Protein AF-A0AAE3L4G2-F1 (afdb_monomer)

Foldseek 3Di:
DVVVVVLVCQLPDPDQGHDDDDDDDPPPCSVVVVVVSVVVSCVVVSDPPPDDDDDDDPVVCVVPVPVVCVVVDFDDQPPDDPSNDGDDPDPDDDDPPPDDDD

Organism: NCBI:txid1796619

Structure (mmCIF, N/CA/C/O backbone):
data_AF-A0AAE3L4G2-F1
#
_entry.id   AF-A0AAE3L4G2-F1
#
loop_
_atom_site.group_PDB
_atom_site.id
_atom_site.type_symbol
_atom_site.label_atom_id
_atom_site.label_alt_id
_atom_site.label_comp_id
_atom_site.label_asym_id
_atom_site.label_entity_id
_atom_site.label_seq_id
_atom_site.pdbx_PDB_ins_code
_atom_site.Cartn_x
_atom_site.Cartn_y
_atom_site.Cartn_z
_atom_site.occupancy
_atom_site.B_iso_or_equiv
_atom_site.auth_seq_id
_atom_site.auth_comp_id
_atom_site.auth_asym_id
_atom_site.auth_atom_id
_atom_site.pdbx_PDB_model_num
ATOM 1 N N . MET A 1 1 ? -4.248 16.764 6.619 1.00 59.25 1 MET A N 1
ATOM 2 C CA . MET A 1 1 ? -5.142 15.848 7.366 1.00 59.25 1 MET A CA 1
ATOM 3 C C . MET A 1 1 ? -6.079 15.069 6.436 1.00 59.25 1 MET A C 1
ATOM 5 O O . MET A 1 1 ? -6.106 13.850 6.535 1.00 59.25 1 MET A O 1
ATOM 9 N N . LEU A 1 2 ? -6.714 15.729 5.454 1.00 79.62 2 LEU A N 1
ATOM 10 C CA . LEU A 1 2 ? -7.638 15.121 4.476 1.00 79.62 2 LEU A CA 1
ATOM 11 C C . LEU A 1 2 ? -7.134 13.829 3.792 1.00 79.62 2 LEU A C 1
ATOM 13 O O . LEU A 1 2 ? -7.890 12.878 3.625 1.00 79.62 2 LEU A O 1
ATOM 17 N N . ASN A 1 3 ? -5.850 13.754 3.430 1.00 86.00 3 ASN A N 1
ATOM 18 C CA . ASN A 1 3 ? -5.303 12.580 2.731 1.00 86.00 3 ASN A CA 1
ATOM 19 C C . ASN A 1 3 ? -5.271 11.310 3.599 1.00 86.00 3 ASN A C 1
ATOM 21 O O . ASN A 1 3 ? -5.427 10.210 3.076 1.00 86.00 3 ASN A O 1
ATOM 25 N N . ILE A 1 4 ? -5.104 11.450 4.919 1.00 91.00 4 ILE A N 1
ATOM 26 C CA . ILE A 1 4 ? -5.089 10.311 5.849 1.00 91.00 4 ILE A CA 1
ATOM 27 C C . ILE A 1 4 ? -6.505 9.760 6.016 1.00 91.00 4 ILE A C 1
ATOM 29 O O . ILE A 1 4 ? -6.699 8.549 6.012 1.00 91.00 4 ILE A O 1
ATOM 33 N N . GLU A 1 5 ? -7.504 10.633 6.126 1.00 91.44 5 GLU A N 1
ATOM 34 C CA . GLU A 1 5 ? -8.906 10.217 6.236 1.00 91.44 5 GLU A CA 1
ATOM 35 C C . GLU A 1 5 ? -9.387 9.520 4.967 1.00 91.44 5 GLU A C 1
ATOM 37 O O . GLU A 1 5 ? -9.995 8.456 5.048 1.00 91.44 5 GLU A O 1
ATOM 42 N N . ARG A 1 6 ? -9.020 10.047 3.791 1.00 92.25 6 ARG A N 1
ATOM 43 C CA . ARG A 1 6 ? -9.296 9.392 2.505 1.00 92.25 6 ARG A CA 1
ATOM 44 C C . ARG A 1 6 ? -8.634 8.020 2.409 1.00 92.25 6 ARG A C 1
ATOM 46 O O . ARG 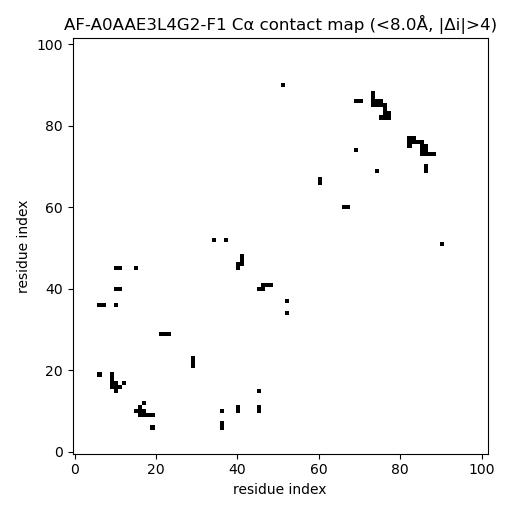A 1 6 ? -9.277 7.080 1.956 1.00 92.25 6 ARG A O 1
ATOM 53 N N . ALA A 1 7 ? -7.389 7.887 2.867 1.00 92.19 7 ALA A N 1
ATOM 54 C CA . ALA A 1 7 ? -6.694 6.603 2.892 1.00 92.19 7 ALA A CA 1
ATOM 55 C C . ALA A 1 7 ? -7.386 5.591 3.819 1.00 92.19 7 ALA A C 1
ATOM 57 O O . ALA A 1 7 ? -7.609 4.451 3.422 1.00 92.19 7 ALA A O 1
ATOM 58 N N . LYS A 1 8 ? -7.792 6.011 5.023 1.00 92.12 8 LYS A N 1
ATOM 59 C CA . LYS A 1 8 ? -8.553 5.158 5.949 1.00 92.12 8 LYS A CA 1
ATOM 60 C C . LYS A 1 8 ? -9.898 4.740 5.359 1.00 92.12 8 LYS A C 1
ATOM 62 O O . LYS A 1 8 ? -10.235 3.562 5.408 1.00 92.12 8 LYS A O 1
ATOM 67 N N . ALA A 1 9 ? -10.639 5.678 4.772 1.00 92.31 9 ALA A N 1
ATOM 68 C CA . ALA A 1 9 ? -11.919 5.395 4.132 1.00 92.31 9 ALA A CA 1
ATOM 69 C C . ALA A 1 9 ? -11.765 4.405 2.969 1.00 92.31 9 ALA A C 1
ATOM 71 O O . ALA A 1 9 ? -12.552 3.472 2.858 1.00 92.31 9 ALA A O 1
ATOM 72 N N . ALA A 1 10 ? -10.722 4.562 2.149 1.00 92.88 10 ALA A N 1
ATOM 73 C CA . ALA A 1 10 ? -10.447 3.650 1.046 1.00 92.88 10 ALA A CA 1
ATOM 74 C C . ALA A 1 10 ? -10.124 2.225 1.523 1.00 92.88 10 ALA A C 1
ATOM 76 O O . ALA A 1 10 ? -10.616 1.2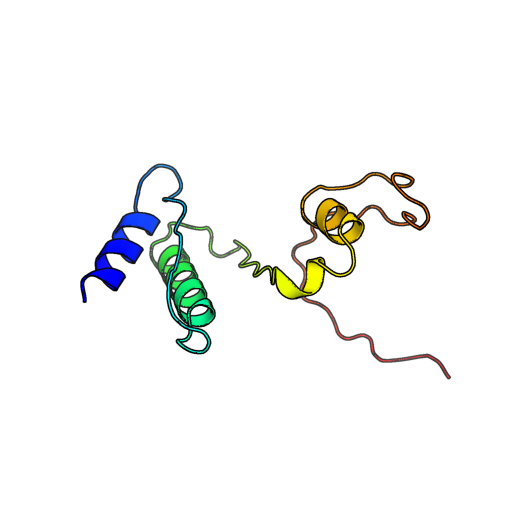67 0.939 1.00 92.88 10 ALA A O 1
ATOM 77 N N . ILE A 1 11 ? -9.363 2.074 2.612 1.00 92.44 11 ILE A N 1
ATOM 78 C CA . ILE A 1 11 ? -9.069 0.764 3.221 1.00 92.44 11 ILE A CA 1
ATOM 79 C C . ILE A 1 11 ? -10.343 0.116 3.785 1.00 92.44 11 ILE A C 1
ATOM 81 O O . ILE A 1 11 ? -10.576 -1.080 3.612 1.00 92.44 11 ILE A O 1
ATOM 85 N N . MET A 1 12 ? -11.177 0.904 4.464 1.00 90.25 12 MET A N 1
ATOM 86 C CA . MET A 1 12 ? -12.376 0.411 5.148 1.00 90.25 12 MET A CA 1
ATOM 87 C C . MET A 1 12 ? -13.567 0.176 4.213 1.00 90.25 12 MET A C 1
ATOM 89 O O . MET A 1 12 ? -14.574 -0.381 4.645 1.00 90.25 12 MET A O 1
ATOM 93 N N . TYR A 1 13 ? -13.477 0.584 2.947 1.00 91.62 13 TYR A N 1
ATOM 94 C CA . TYR A 1 13 ? -14.573 0.430 2.001 1.00 91.62 13 TYR A CA 1
ATOM 95 C C . TYR A 1 13 ? -14.892 -1.067 1.758 1.00 91.62 13 TYR A C 1
ATOM 97 O O . TYR A 1 13 ? -13.981 -1.867 1.524 1.00 91.62 13 TYR A O 1
ATOM 105 N N . PRO A 1 14 ? -16.157 -1.502 1.845 1.00 86.25 14 PRO A N 1
ATOM 106 C CA . PRO A 1 14 ? -16.548 -2.891 1.580 1.00 86.25 14 PRO A CA 1
ATOM 107 C C . PRO A 1 14 ? -16.619 -3.209 0.067 1.00 86.25 14 PRO A C 1
ATOM 109 O O . PRO A 1 14 ? -16.842 -2.295 -0.723 1.00 86.25 14 PRO A O 1
ATOM 112 N N . PRO A 1 15 ? -16.484 -4.481 -0.372 1.00 82.94 15 PRO A N 1
ATOM 113 C CA . PRO A 1 15 ? -16.191 -5.685 0.407 1.00 82.94 15 PRO A CA 1
ATOM 114 C C . PRO A 1 15 ? -14.697 -5.984 0.566 1.00 82.94 15 PRO A C 1
ATOM 116 O O . PRO A 1 15 ? -14.370 -6.661 1.533 1.00 82.94 15 PRO A O 1
ATOM 119 N N . ASP A 1 16 ? -13.781 -5.397 -0.234 1.00 82.31 16 ASP A N 1
ATOM 120 C CA . ASP A 1 16 ? -12.303 -5.627 -0.189 1.00 82.31 16 ASP A CA 1
ATOM 121 C C . ASP A 1 16 ? -11.399 -4.367 -0.224 1.00 82.31 16 ASP A C 1
ATOM 123 O O . ASP A 1 16 ? -10.203 -4.445 -0.493 1.00 82.31 16 ASP A O 1
ATOM 127 N N . GLY A 1 17 ? -11.936 -3.195 0.120 1.00 87.94 17 GLY A N 1
ATOM 128 C CA . GLY A 1 17 ? -11.218 -1.924 0.059 1.00 87.94 17 GLY A CA 1
ATOM 129 C C . GLY A 1 17 ? -11.254 -1.348 -1.354 1.00 87.94 17 GLY A C 1
ATOM 130 O O . GLY A 1 17 ? -11.786 -1.953 -2.284 1.00 87.94 17 GLY A O 1
ATOM 131 N N . LEU A 1 18 ? -10.719 -0.142 -1.523 1.00 90.88 18 LEU A N 1
ATOM 132 C CA . LEU A 1 18 ? -10.623 0.528 -2.819 1.00 90.88 18 LEU A CA 1
ATOM 133 C C . LEU A 1 18 ? -9.177 0.595 -3.303 1.00 90.88 18 LEU A C 1
ATOM 135 O O . LEU A 1 18 ? -8.260 0.932 -2.549 1.00 90.88 18 LEU A O 1
ATOM 139 N N . ASN A 1 19 ? -8.997 0.372 -4.605 1.00 90.44 19 ASN A N 1
ATOM 140 C CA . ASN A 1 19 ? -7.729 0.625 -5.280 1.00 90.44 19 ASN A CA 1
ATOM 141 C C . ASN A 1 19 ? -7.366 2.111 -5.164 1.00 90.44 19 ASN A C 1
ATOM 143 O O . ASN A 1 19 ? -8.158 2.989 -5.512 1.00 90.44 19 ASN A O 1
ATOM 147 N N . CYS A 1 20 ? -6.157 2.390 -4.681 1.00 90.31 20 CYS A N 1
ATOM 148 C CA . CYS A 1 20 ? -5.690 3.745 -4.406 1.00 90.31 20 CYS A CA 1
ATOM 149 C C . CYS A 1 20 ? -4.526 4.126 -5.320 1.00 90.31 20 CYS A C 1
ATOM 151 O O . CYS A 1 20 ? -3.526 3.415 -5.387 1.00 90.31 20 CYS A O 1
ATOM 153 N N . LEU A 1 21 ? -4.617 5.299 -5.950 1.00 91.75 21 LEU A N 1
ATOM 154 C CA . LEU A 1 21 ? -3.495 5.931 -6.640 1.00 91.75 21 LEU A CA 1
ATOM 155 C C . LEU A 1 21 ? -2.880 7.005 -5.735 1.00 91.75 21 LEU A C 1
ATOM 157 O O . LEU A 1 21 ? -3.542 7.980 -5.379 1.00 91.75 21 LEU A O 1
ATOM 161 N N . ILE A 1 22 ? -1.609 6.832 -5.367 1.00 91.88 22 ILE A N 1
ATOM 162 C CA . ILE A 1 22 ? -0.866 7.784 -4.531 1.00 91.88 22 ILE A CA 1
ATOM 163 C C . ILE A 1 22 ? -0.023 8.675 -5.445 1.00 91.88 22 ILE A C 1
ATOM 165 O O . ILE A 1 22 ? 0.916 8.206 -6.087 1.00 91.88 22 ILE A O 1
ATOM 169 N N . ILE A 1 23 ? -0.337 9.969 -5.479 1.00 91.38 23 ILE A N 1
ATOM 170 C CA . ILE A 1 23 ? 0.326 10.957 -6.341 1.00 91.38 23 ILE A CA 1
ATOM 171 C C . ILE A 1 23 ? 1.175 11.896 -5.482 1.00 91.38 23 ILE A C 1
ATOM 173 O O . ILE A 1 23 ? 0.758 12.318 -4.405 1.00 91.38 23 ILE A O 1
ATOM 177 N N . GLY A 1 24 ? 2.375 12.220 -5.960 1.00 90.81 24 GLY A N 1
ATOM 178 C CA . GLY A 1 24 ? 3.285 13.167 -5.319 1.00 90.81 24 GLY A CA 1
ATOM 179 C C . GLY A 1 24 ? 4.676 13.128 -5.944 1.00 90.81 24 GLY A C 1
ATOM 180 O O . GLY A 1 24 ? 5.003 12.196 -6.684 1.00 90.81 24 GLY A O 1
ATOM 181 N N . GLU A 1 25 ? 5.508 14.111 -5.619 1.00 93.69 25 GLU A N 1
ATOM 182 C CA . GLU A 1 25 ? 6.879 14.238 -6.127 1.00 93.69 25 GLU A CA 1
ATOM 183 C C . GLU A 1 25 ? 7.782 13.063 -5.720 1.00 93.69 25 GLU A C 1
ATOM 185 O O . GLU A 1 25 ? 7.471 12.280 -4.813 1.00 93.69 25 GLU A O 1
ATOM 190 N N . SER A 1 26 ? 8.903 12.880 -6.419 1.00 89.75 26 SER A N 1
ATOM 191 C CA . SER A 1 26 ? 9.887 11.861 -6.037 1.00 89.75 26 SER A CA 1
ATOM 192 C C . SER A 1 26 ? 10.485 12.177 -4.661 1.00 89.75 26 SER A C 1
ATOM 194 O O . SER A 1 26 ? 10.689 13.335 -4.322 1.00 89.75 26 SER A O 1
ATOM 196 N N . GLY A 1 27 ? 10.735 11.153 -3.843 1.00 90.12 27 GLY A N 1
ATOM 197 C CA . GLY A 1 27 ? 11.338 11.324 -2.512 1.00 90.12 27 GLY A CA 1
ATOM 198 C C . GLY A 1 27 ? 10.382 11.669 -1.360 1.00 90.12 27 GLY A C 1
ATOM 199 O O . GLY A 1 27 ? 10.783 11.558 -0.209 1.00 90.12 27 GLY A O 1
ATOM 200 N N . VAL A 1 28 ? 9.098 11.964 -1.605 1.00 92.19 28 VAL A N 1
ATOM 201 C CA . VAL A 1 28 ? 8.127 12.329 -0.537 1.00 92.19 28 VAL A CA 1
ATOM 202 C C . VAL A 1 28 ? 7.624 11.151 0.320 1.00 92.19 28 VAL A C 1
ATOM 204 O O . VAL A 1 28 ? 6.684 11.295 1.096 1.00 92.19 28 VAL A O 1
ATOM 207 N N . GLY A 1 29 ? 8.199 9.955 0.160 1.00 90.88 29 GLY A N 1
ATOM 208 C CA . GLY A 1 29 ? 7.843 8.790 0.978 1.00 90.88 29 GLY A CA 1
ATOM 209 C C . GLY A 1 29 ? 6.544 8.071 0.586 1.00 90.88 29 GLY A C 1
ATOM 210 O O . GLY A 1 29 ? 5.932 7.425 1.431 1.00 90.88 29 GLY A O 1
ATOM 211 N N . LYS A 1 30 ? 6.123 8.113 -0.686 1.00 93.06 30 LYS A N 1
ATOM 212 C CA . LYS A 1 30 ? 4.915 7.402 -1.174 1.00 93.06 30 LYS A CA 1
ATOM 213 C C . LYS A 1 30 ? 4.908 5.905 -0.825 1.00 93.06 30 LYS A C 1
ATOM 215 O O . LYS A 1 30 ? 3.880 5.375 -0.415 1.00 93.06 30 LYS A O 1
ATOM 220 N N . THR A 1 31 ? 6.062 5.242 -0.921 1.00 91.38 31 THR A N 1
ATOM 221 C CA . THR A 1 31 ? 6.223 3.825 -0.548 1.00 91.38 31 THR A CA 1
ATOM 222 C C . THR A 1 31 ? 6.015 3.600 0.948 1.00 91.38 31 THR A C 1
ATOM 224 O O . THR A 1 31 ? 5.360 2.639 1.347 1.00 91.38 31 THR A O 1
ATOM 227 N N . LEU A 1 32 ? 6.528 4.507 1.787 1.00 92.75 32 LEU A N 1
ATOM 228 C CA . LEU A 1 32 ? 6.306 4.459 3.231 1.00 92.75 32 LEU A CA 1
ATOM 229 C C . LEU A 1 32 ? 4.822 4.658 3.552 1.00 92.75 32 LEU A C 1
ATOM 231 O O . LEU A 1 32 ? 4.269 3.916 4.357 1.00 92.75 32 LEU A O 1
ATOM 235 N N . PHE A 1 33 ? 4.163 5.604 2.882 1.00 93.56 33 PHE A N 1
ATOM 236 C CA . P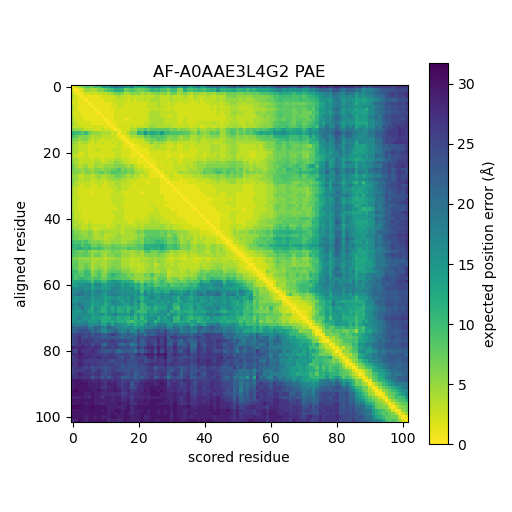HE A 1 33 ? 2.731 5.837 3.046 1.00 93.56 33 PHE A CA 1
ATOM 237 C C . PHE A 1 33 ? 1.901 4.595 2.687 1.00 93.56 33 PHE A C 1
ATOM 239 O O . PHE A 1 33 ? 1.052 4.185 3.476 1.00 93.56 33 PHE A O 1
ATOM 246 N N . ALA A 1 34 ? 2.204 3.931 1.565 1.00 92.50 34 ALA A N 1
ATOM 247 C CA . ALA A 1 34 ? 1.563 2.670 1.182 1.00 92.50 34 ALA A CA 1
ATOM 248 C C . A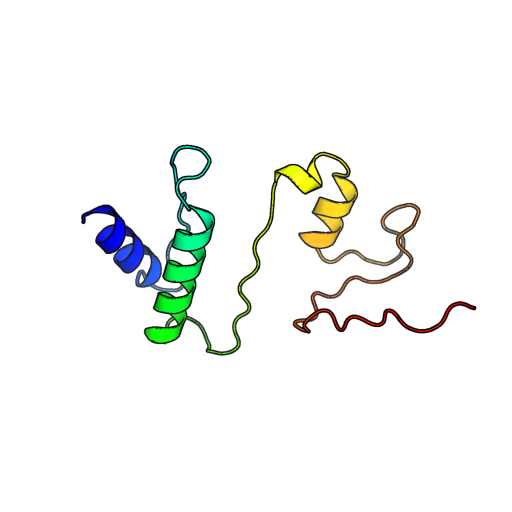LA A 1 34 ? 1.776 1.557 2.227 1.00 92.50 34 ALA A C 1
ATOM 250 O O . ALA A 1 34 ? 0.840 0.833 2.562 1.00 92.50 34 ALA A O 1
ATOM 251 N N . LYS A 1 35 ? 2.983 1.455 2.801 1.00 92.50 35 LYS A N 1
ATOM 252 C CA . LYS A 1 35 ? 3.278 0.496 3.875 1.00 92.50 35 LYS A CA 1
ATOM 253 C C . LYS A 1 35 ? 2.468 0.787 5.142 1.00 92.50 35 LYS A C 1
ATOM 255 O O . LYS A 1 35 ? 1.935 -0.131 5.750 1.00 92.50 35 LYS A O 1
ATOM 260 N N . VAL A 1 36 ? 2.331 2.055 5.528 1.00 93.44 36 VAL A N 1
ATOM 261 C CA . VAL A 1 36 ? 1.517 2.452 6.690 1.00 93.44 36 VAL A CA 1
ATOM 262 C C . VAL A 1 36 ? 0.031 2.168 6.454 1.00 93.44 36 VAL A C 1
ATOM 264 O O . VAL A 1 36 ? -0.643 1.682 7.360 1.00 93.44 36 VAL A O 1
ATOM 267 N N . MET A 1 37 ? -0.480 2.418 5.243 1.00 92.44 37 MET A N 1
ATOM 268 C CA . MET A 1 37 ? -1.841 2.027 4.855 1.00 92.44 37 MET A CA 1
ATOM 269 C C . MET A 1 37 ? -2.057 0.518 5.022 1.00 92.44 37 MET A C 1
ATOM 271 O O . MET A 1 37 ? -3.060 0.097 5.593 1.00 92.44 37 MET A O 1
ATOM 275 N N . TYR A 1 38 ? -1.090 -0.289 4.589 1.00 92.19 38 TYR A N 1
ATOM 276 C CA . TYR A 1 38 ? -1.132 -1.737 4.747 1.00 92.19 38 TYR A CA 1
ATOM 277 C C . TYR A 1 38 ? -1.133 -2.188 6.219 1.00 92.19 38 TYR A C 1
ATOM 279 O O . TYR A 1 38 ? -1.982 -2.983 6.621 1.00 92.19 38 TYR A O 1
ATOM 287 N N . GLU A 1 39 ? -0.242 -1.644 7.052 1.00 91.75 39 GLU A N 1
ATOM 288 C CA . GLU A 1 39 ? -0.211 -1.951 8.492 1.00 91.75 39 GLU A CA 1
ATOM 289 C C . GLU A 1 39 ? -1.521 -1.555 9.191 1.00 91.75 39 GLU A C 1
ATOM 291 O O . GLU A 1 39 ? -2.041 -2.300 10.023 1.00 91.75 39 GLU A O 1
ATOM 296 N N . TYR A 1 40 ? -2.112 -0.418 8.811 1.00 91.62 40 TYR A N 1
ATOM 297 C CA . TYR A 1 40 ? -3.420 -0.001 9.317 1.00 91.62 40 TYR A CA 1
ATOM 298 C C . TYR A 1 40 ? -4.534 -0.983 8.927 1.00 91.62 40 TYR A C 1
ATOM 300 O O . TYR A 1 40 ? -5.401 -1.309 9.742 1.00 91.62 40 TYR A O 1
ATOM 308 N N . ALA A 1 41 ? -4.501 -1.502 7.702 1.00 90.25 41 ALA A N 1
ATOM 309 C CA . ALA A 1 41 ? -5.455 -2.498 7.237 1.00 90.25 41 ALA A CA 1
ATOM 310 C C . ALA A 1 41 ? -5.307 -3.842 7.987 1.00 90.25 41 ALA A C 1
ATOM 312 O O . ALA A 1 41 ? -6.304 -4.468 8.345 1.00 90.25 41 ALA A O 1
ATOM 313 N N . LYS A 1 42 ? -4.082 -4.259 8.334 1.00 90.44 42 LYS A N 1
ATOM 314 C CA . LYS A 1 42 ? -3.863 -5.414 9.227 1.00 90.44 42 LYS A CA 1
ATOM 315 C C . LYS A 1 42 ? -4.386 -5.164 10.638 1.00 90.44 42 LYS A C 1
ATOM 317 O O . LYS A 1 42 ? -5.008 -6.041 11.231 1.00 90.44 42 LYS A O 1
ATOM 322 N N . PHE A 1 43 ? -4.133 -3.974 11.183 1.00 89.25 43 PHE A N 1
ATOM 323 C CA . PHE A 1 43 ? -4.555 -3.604 12.534 1.00 89.25 43 PHE A CA 1
ATOM 324 C C . PHE A 1 43 ? -6.080 -3.596 12.687 1.00 89.25 43 PHE A C 1
ATOM 326 O O . PHE A 1 43 ? -6.607 -4.085 13.681 1.00 89.25 43 PHE A O 1
ATOM 333 N N . THR A 1 44 ? -6.793 -3.084 11.685 1.00 89.06 44 THR A N 1
ATOM 334 C CA . THR A 1 44 ? -8.265 -3.019 11.668 1.00 89.06 44 THR A CA 1
ATOM 335 C C . THR A 1 44 ? -8.943 -4.367 11.399 1.00 89.06 44 THR A C 1
ATOM 337 O O . THR A 1 44 ? -10.168 -4.437 11.391 1.00 89.06 44 THR A O 1
ATOM 340 N N . GLY A 1 45 ? -8.172 -5.444 11.199 1.00 85.81 45 GLY A N 1
ATOM 341 C CA . GLY A 1 45 ? -8.698 -6.771 10.871 1.00 85.81 45 GLY A CA 1
ATOM 342 C C . GLY A 1 45 ? -9.210 -6.879 9.436 1.00 85.81 45 GLY A C 1
ATOM 343 O O . GLY A 1 45 ? -9.931 -7.817 9.109 1.00 85.81 45 GLY A O 1
ATOM 344 N N . ARG A 1 46 ? -8.851 -5.913 8.581 1.00 85.69 46 ARG A N 1
ATOM 345 C CA . ARG A 1 46 ? -9.312 -5.843 7.199 1.00 85.69 46 ARG A CA 1
ATOM 346 C C . ARG A 1 46 ? -8.621 -6.849 6.290 1.00 85.69 46 ARG A C 1
ATOM 348 O O . ARG A 1 46 ? -9.261 -7.428 5.417 1.00 85.69 46 ARG A O 1
ATOM 355 N N . HIS A 1 47 ? -7.326 -7.031 6.514 1.00 83.00 47 HIS A N 1
ATOM 356 C CA . HIS A 1 47 ? -6.542 -8.115 5.941 1.00 83.00 47 HIS A CA 1
ATOM 357 C C . HIS A 1 47 ? -6.175 -9.110 7.033 1.00 83.00 47 HIS A C 1
ATOM 359 O O . HIS A 1 47 ? -5.944 -8.730 8.184 1.00 83.00 47 HIS A O 1
ATOM 365 N N . ASP A 1 48 ? -6.056 -10.381 6.651 1.00 81.50 48 ASP A N 1
ATOM 366 C CA . ASP A 1 48 ? -5.500 -11.391 7.541 1.00 81.50 48 ASP A CA 1
ATOM 367 C C . ASP A 1 48 ? -4.076 -10.992 7.966 1.00 81.50 48 ASP A C 1
ATOM 369 O O . ASP A 1 48 ? -3.288 -10.423 7.202 1.00 81.50 48 ASP A O 1
ATOM 373 N N . LYS A 1 49 ? -3.706 -11.338 9.198 1.00 77.69 49 LYS A N 1
ATOM 374 C CA . LYS A 1 49 ? -2.371 -11.096 9.754 1.00 77.69 49 LYS A CA 1
ATOM 375 C C . LYS A 1 49 ? -1.273 -11.752 8.915 1.00 77.69 49 LYS A C 1
ATOM 377 O O . LYS A 1 49 ? -0.137 -11.271 8.945 1.00 77.69 49 LYS A O 1
ATOM 382 N N . LYS A 1 50 ? -1.619 -12.813 8.180 1.00 81.06 50 LYS A N 1
ATOM 383 C CA . LYS A 1 50 ? -0.739 -13.558 7.271 1.00 81.06 50 LYS A CA 1
ATOM 384 C C . LYS A 1 50 ? -0.704 -13.020 5.841 1.00 81.06 50 LYS A C 1
ATOM 386 O O . LYS A 1 50 ? 0.060 -13.554 5.043 1.00 81.06 50 LYS A O 1
ATOM 391 N N . SER A 1 51 ? -1.485 -11.991 5.508 1.00 83.00 51 SER A N 1
ATOM 392 C CA . SER A 1 51 ? -1.398 -11.379 4.182 1.00 83.00 51 SER A CA 1
ATOM 393 C C . SER A 1 51 ? 0.047 -10.909 3.927 1.00 83.00 51 SER A C 1
ATOM 395 O O . SER A 1 51 ? 0.695 -10.397 4.852 1.00 83.00 51 SER A O 1
ATOM 397 N N . PRO A 1 52 ? 0.598 -11.108 2.719 1.00 84.00 52 PRO A N 1
ATOM 398 C CA . PRO A 1 52 ? 1.864 -10.506 2.324 1.00 84.00 52 PRO A CA 1
ATOM 399 C C . PRO A 1 52 ? 1.649 -9.065 1.835 1.00 84.00 52 PRO A C 1
ATOM 401 O O . PRO A 1 52 ? 0.608 -8.738 1.267 1.00 84.00 52 PRO A O 1
ATOM 404 N N . PHE A 1 53 ? 2.651 -8.205 2.038 1.00 86.56 53 PHE A N 1
ATOM 405 C CA . PHE A 1 53 ? 2.735 -6.889 1.397 1.00 86.56 53 PHE A CA 1
ATOM 406 C C . PHE A 1 53 ? 3.818 -6.929 0.332 1.00 86.56 53 PHE A C 1
ATOM 408 O O . PHE A 1 53 ? 5.005 -6.995 0.658 1.00 86.56 53 PHE A O 1
ATOM 415 N N . THR A 1 54 ? 3.406 -6.887 -0.930 1.00 84.12 54 THR A N 1
ATOM 416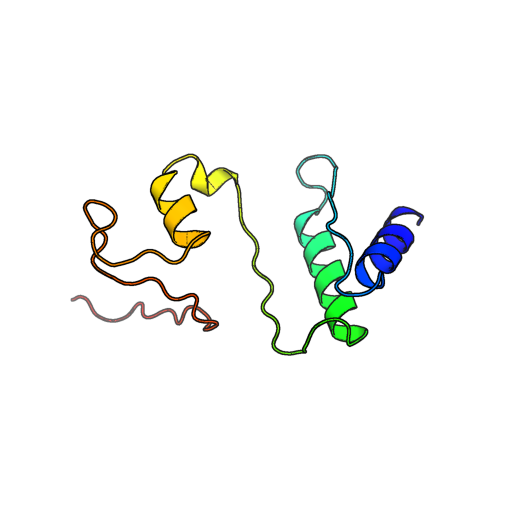 C CA . THR A 1 54 ? 4.321 -6.962 -2.067 1.00 84.12 54 THR A CA 1
ATOM 417 C C . THR A 1 54 ? 4.428 -5.598 -2.725 1.00 84.12 54 THR A C 1
ATOM 419 O O . THR A 1 54 ? 3.431 -5.015 -3.146 1.00 84.12 54 THR A O 1
ATOM 422 N N . THR A 1 55 ? 5.650 -5.084 -2.827 1.00 83.69 55 THR A N 1
ATOM 423 C CA . THR A 1 55 ? 5.943 -3.849 -3.555 1.00 83.69 55 THR A CA 1
ATOM 424 C C . THR A 1 55 ? 6.545 -4.176 -4.904 1.00 83.69 55 THR A C 1
ATOM 426 O O . THR A 1 55 ? 7.481 -4.970 -4.985 1.00 83.69 55 THR A O 1
ATOM 429 N N . PHE A 1 56 ? 6.053 -3.513 -5.942 1.00 78.38 56 PHE A N 1
ATOM 430 C CA . PHE A 1 56 ? 6.519 -3.717 -7.300 1.00 78.38 56 PHE A CA 1
ATOM 431 C C . PHE A 1 56 ? 7.073 -2.414 -7.863 1.00 78.38 56 PHE A C 1
ATOM 433 O O . PHE A 1 56 ? 6.363 -1.410 -7.937 1.00 78.38 56 PHE A O 1
ATOM 440 N N . ASN A 1 57 ? 8.357 -2.415 -8.213 1.00 80.25 57 ASN A N 1
ATOM 441 C CA . ASN A 1 57 ? 9.011 -1.247 -8.782 1.00 80.25 57 ASN A CA 1
ATOM 442 C C . ASN A 1 57 ? 8.930 -1.296 -10.310 1.00 80.25 57 ASN A C 1
ATOM 444 O O . ASN A 1 57 ? 9.635 -2.077 -10.942 1.00 80.25 57 ASN A O 1
ATOM 448 N N . CYS A 1 58 ? 8.111 -0.422 -10.901 1.00 75.12 58 CY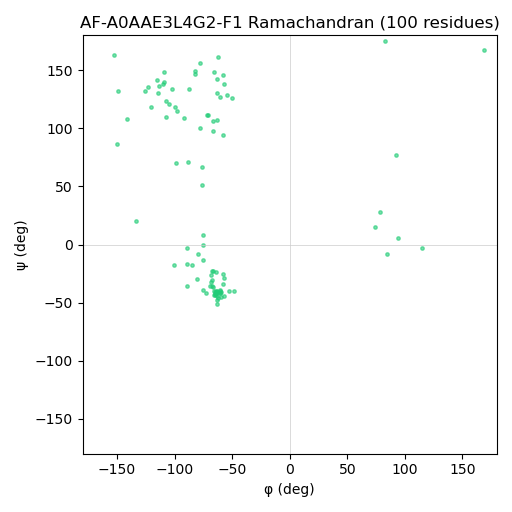S A N 1
ATOM 449 C CA . CYS A 1 58 ? 7.938 -0.323 -12.352 1.00 75.12 58 CYS A CA 1
ATOM 450 C C . CYS A 1 58 ? 9.251 -0.065 -13.116 1.00 75.12 58 CYS A C 1
ATOM 452 O O . CYS A 1 58 ? 9.371 -0.482 -14.266 1.00 75.12 58 CYS A O 1
ATOM 454 N N . ALA A 1 59 ? 10.235 0.597 -12.494 1.00 74.44 59 ALA A N 1
ATOM 455 C CA . ALA A 1 59 ? 11.501 0.930 -13.148 1.00 74.44 59 ALA A CA 1
ATOM 456 C C . ALA A 1 59 ? 12.357 -0.310 -13.459 1.00 74.44 59 ALA A C 1
ATOM 458 O O . ALA A 1 59 ? 12.981 -0.371 -14.516 1.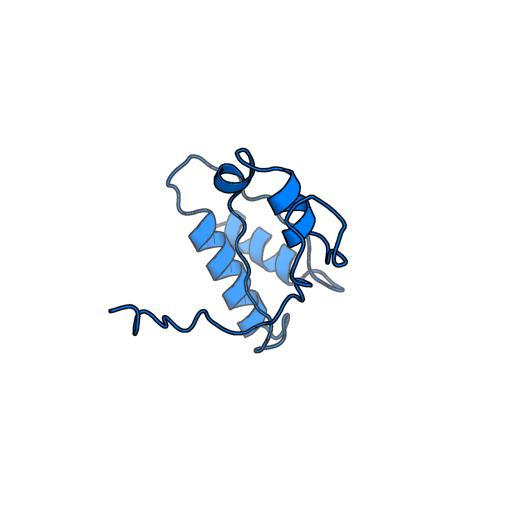00 74.44 59 ALA A O 1
ATOM 459 N N . ASP A 1 60 ? 12.333 -1.323 -12.590 1.00 67.50 60 ASP A N 1
ATOM 460 C CA . ASP A 1 60 ? 13.181 -2.518 -12.725 1.00 67.50 60 ASP A CA 1
ATOM 461 C C . ASP A 1 60 ? 12.687 -3.474 -13.829 1.00 67.50 60 ASP A C 1
ATOM 463 O O . ASP A 1 60 ? 13.398 -4.382 -14.259 1.00 67.50 60 ASP A O 1
ATOM 467 N N . LEU A 1 61 ? 11.462 -3.263 -14.316 1.00 63.88 61 LEU A N 1
ATOM 468 C CA . LEU A 1 61 ? 10.755 -4.181 -15.214 1.00 63.88 61 LEU A CA 1
ATOM 469 C C . LEU A 1 61 ? 10.800 -3.751 -16.673 1.00 63.88 61 LEU A C 1
ATOM 471 O O . LEU A 1 61 ? 10.572 -4.574 -17.559 1.00 63.88 61 LEU A O 1
ATOM 475 N N . TYR A 1 62 ? 11.127 -2.483 -16.929 1.00 62.56 62 TYR A N 1
ATOM 476 C CA . TYR A 1 62 ? 11.309 -1.958 -18.280 1.00 62.56 62 TYR A CA 1
ATOM 477 C C . TYR A 1 62 ? 12.393 -2.730 -19.046 1.00 62.56 62 TYR A C 1
ATOM 479 O O . TYR A 1 62 ? 12.275 -2.960 -20.246 1.00 62.56 62 TYR A O 1
ATOM 487 N N . THR A 1 63 ? 13.421 -3.192 -18.335 1.00 63.72 63 THR A N 1
ATOM 488 C CA . THR A 1 63 ? 14.559 -3.909 -18.915 1.00 63.72 63 THR A CA 1
ATOM 489 C C . THR A 1 63 ? 14.183 -5.297 -19.443 1.00 63.72 63 THR A C 1
ATOM 491 O O . THR A 1 63 ? 14.847 -5.784 -20.349 1.00 63.72 63 THR A O 1
ATOM 494 N N . ASN A 1 64 ? 13.132 -5.942 -18.913 1.00 66.38 64 ASN A N 1
ATOM 495 C CA . ASN A 1 64 ? 12.721 -7.291 -19.320 1.00 66.38 64 ASN A CA 1
ATOM 496 C C . ASN A 1 64 ? 11.195 -7.505 -19.177 1.00 66.38 64 ASN A C 1
ATOM 498 O O . ASN A 1 64 ? 10.732 -8.056 -18.174 1.00 66.38 64 ASN A O 1
ATOM 502 N N . PRO A 1 65 ? 10.389 -7.156 -20.194 1.00 67.69 65 PRO A N 1
ATOM 503 C CA . PRO A 1 65 ? 8.929 -7.294 -20.142 1.00 67.69 65 PRO A CA 1
ATOM 504 C C . PRO A 1 65 ? 8.440 -8.751 -20.016 1.00 67.69 65 PRO A C 1
ATOM 506 O O . PRO A 1 65 ? 7.357 -9.000 -19.492 1.00 67.69 65 PRO A O 1
ATOM 509 N N . GLN A 1 66 ? 9.244 -9.735 -20.430 1.00 65.56 66 GLN A N 1
ATOM 510 C CA . GLN A 1 66 ? 8.936 -11.159 -20.232 1.00 65.56 66 GLN A CA 1
ATOM 511 C C . GLN A 1 66 ? 9.014 -11.568 -18.748 1.00 65.56 66 GLN A C 1
ATOM 513 O O . GLN A 1 66 ? 8.181 -12.343 -18.282 1.00 65.56 66 GLN A O 1
ATOM 518 N N . LEU A 1 67 ? 9.949 -10.980 -17.987 1.00 65.88 67 LEU A N 1
ATOM 519 C CA . LEU A 1 67 ? 10.088 -11.182 -16.538 1.00 65.88 67 LEU A CA 1
ATOM 520 C C . LEU A 1 67 ? 8.916 -10.571 -15.752 1.00 65.88 67 LEU A C 1
ATOM 522 O O . LEU A 1 67 ? 8.501 -11.114 -14.727 1.00 65.88 67 LEU A O 1
ATOM 526 N N . LEU A 1 68 ? 8.358 -9.464 -16.251 1.00 66.19 68 LEU A N 1
ATOM 527 C CA . LEU A 1 68 ? 7.131 -8.858 -15.733 1.00 66.19 68 LEU A CA 1
ATOM 528 C C . LEU A 1 68 ? 5.940 -9.807 -15.889 1.00 66.19 68 LEU A C 1
ATOM 530 O O . LEU A 1 68 ? 5.257 -10.081 -14.904 1.00 66.19 68 LEU A O 1
ATOM 534 N N . LEU A 1 69 ? 5.716 -10.346 -17.094 1.00 67.62 69 LEU A N 1
ATOM 535 C CA . LEU A 1 69 ? 4.621 -11.294 -17.319 1.00 67.62 69 LEU A CA 1
ATOM 536 C C . LEU A 1 69 ? 4.772 -12.542 -16.449 1.00 67.62 69 LEU A C 1
ATOM 538 O O . LEU A 1 69 ? 3.785 -12.982 -15.879 1.00 67.62 69 LEU A O 1
ATOM 542 N N . SER A 1 70 ? 5.991 -13.062 -16.289 1.00 64.75 70 SER A N 1
ATOM 543 C CA . SER A 1 70 ? 6.242 -14.228 -15.436 1.00 64.75 70 SER A CA 1
ATOM 544 C C . SER A 1 70 ? 6.040 -13.988 -13.935 1.00 64.75 70 SER A C 1
ATOM 546 O O . SER A 1 70 ? 5.867 -14.955 -13.199 1.00 64.75 70 SER A O 1
ATOM 548 N N . HIS A 1 71 ? 6.121 -12.731 -13.478 1.00 65.06 71 HIS A N 1
ATOM 549 C CA . HIS A 1 71 ? 5.871 -12.349 -12.083 1.00 65.06 71 HIS A CA 1
ATOM 550 C C . HIS A 1 71 ? 4.403 -12.012 -11.827 1.00 65.06 71 HIS A C 1
ATOM 552 O O . HIS A 1 71 ? 3.899 -12.270 -10.738 1.00 65.06 71 HIS A O 1
ATOM 558 N N . LEU A 1 72 ? 3.738 -11.393 -12.805 1.00 66.12 72 LEU A N 1
ATOM 559 C CA . LEU A 1 72 ? 2.337 -10.994 -12.700 1.00 66.12 72 LEU A CA 1
ATOM 560 C C . LEU A 1 72 ? 1.391 -12.171 -12.963 1.00 66.12 72 LEU A C 1
ATOM 562 O O . LEU A 1 72 ? 0.299 -12.224 -12.402 1.00 66.12 72 LEU A O 1
ATOM 566 N N . PHE A 1 73 ? 1.827 -13.117 -13.792 1.00 65.75 73 PHE A N 1
ATOM 567 C CA . PHE A 1 73 ? 1.100 -14.325 -14.135 1.00 65.75 73 PHE A CA 1
ATOM 568 C C . PHE A 1 73 ? 1.978 -15.537 -13.849 1.00 65.75 73 PHE A C 1
ATOM 570 O O . PHE A 1 73 ? 3.142 -15.590 -14.253 1.00 65.75 73 PHE A O 1
ATOM 577 N N . GLU A 1 74 ? 1.410 -16.535 -13.175 1.00 52.72 74 GLU A N 1
ATOM 578 C CA . GLU A 1 74 ? 2.038 -17.851 -13.122 1.00 52.72 74 GLU A CA 1
ATOM 579 C C . GLU A 1 74 ? 2.279 -18.326 -14.559 1.00 52.72 74 GLU A C 1
ATOM 581 O O . GLU A 1 74 ? 1.381 -18.284 -15.403 1.00 52.72 74 GLU A O 1
ATOM 586 N N . HIS A 1 75 ? 3.505 -18.747 -14.855 1.00 56.62 75 HIS A N 1
ATOM 587 C CA . HIS A 1 75 ? 3.864 -19.226 -16.183 1.00 56.62 75 HIS A CA 1
ATOM 588 C C . HIS A 1 75 ? 4.238 -20.703 -16.131 1.00 56.62 75 HIS A C 1
ATOM 590 O O . HIS A 1 75 ? 4.870 -21.195 -15.192 1.00 56.62 75 HIS A O 1
ATOM 596 N N . VAL A 1 76 ? 3.829 -21.420 -17.174 1.00 53.78 76 VAL A N 1
ATOM 597 C CA . VAL A 1 76 ? 4.120 -22.843 -17.341 1.00 53.78 76 VAL A CA 1
ATOM 598 C C . VAL A 1 76 ? 5.523 -23.002 -17.934 1.00 53.78 76 VAL A C 1
ATOM 600 O O . VAL A 1 76 ? 5.977 -22.175 -18.732 1.00 53.78 76 VAL A O 1
ATOM 603 N N . LYS A 1 77 ? 6.218 -24.075 -17.539 1.00 48.56 77 LYS A N 1
ATOM 604 C CA . LYS A 1 77 ? 7.531 -24.449 -18.081 1.00 48.56 77 LYS A CA 1
ATOM 605 C C . LYS A 1 77 ? 7.476 -24.462 -19.619 1.00 48.56 77 LYS A C 1
ATOM 607 O O . LYS A 1 77 ? 6.618 -25.132 -20.188 1.00 48.56 77 LYS A O 1
ATOM 612 N N . GLY A 1 78 ? 8.381 -23.733 -20.277 1.00 53.62 78 GLY A N 1
ATOM 613 C CA . GLY A 1 78 ? 8.452 -23.638 -21.744 1.00 53.62 78 GLY A CA 1
ATOM 614 C C . GLY A 1 78 ? 7.723 -22.456 -22.402 1.00 53.62 78 GLY A C 1
ATOM 615 O O . GLY A 1 78 ? 7.704 -22.387 -23.627 1.00 53.62 78 GLY A O 1
ATOM 616 N N . ALA A 1 79 ? 7.166 -21.506 -21.640 1.00 55.44 79 ALA A N 1
ATOM 617 C CA . ALA A 1 79 ? 6.522 -20.311 -22.209 1.00 55.44 79 ALA A CA 1
ATOM 618 C C . ALA A 1 79 ? 7.495 -19.345 -22.932 1.00 55.44 79 ALA A C 1
ATOM 620 O O . ALA A 1 79 ? 7.069 -18.572 -23.786 1.00 55.44 79 ALA A O 1
ATOM 621 N N . PHE A 1 80 ? 8.794 -19.388 -22.609 1.00 56.38 80 PHE A N 1
ATOM 622 C CA . PHE A 1 80 ? 9.865 -18.648 -23.294 1.00 56.38 80 PHE A CA 1
ATOM 623 C C . PHE A 1 80 ? 11.215 -19.381 -23.158 1.00 56.38 80 PHE A C 1
ATOM 625 O O . PHE A 1 80 ? 11.376 -20.254 -22.299 1.00 56.38 80 PHE A O 1
ATOM 632 N N . THR A 1 81 ? 12.203 -19.048 -23.996 1.00 44.81 81 THR A N 1
ATOM 633 C CA . THR A 1 81 ? 13.560 -19.628 -23.947 1.00 44.81 81 THR A CA 1
ATOM 634 C C . THR A 1 81 ? 14.244 -19.283 -22.619 1.00 44.81 81 THR A C 1
ATOM 636 O O . THR A 1 81 ? 14.624 -18.135 -22.405 1.00 44.81 81 THR A O 1
ATOM 639 N N . GLY A 1 82 ? 14.372 -20.271 -21.724 1.00 55.41 82 GLY A N 1
ATOM 640 C CA . GLY A 1 82 ? 14.878 -20.114 -20.350 1.00 55.41 82 GLY A CA 1
ATOM 641 C C . GLY A 1 82 ? 13.852 -20.406 -19.241 1.00 55.41 82 GLY A C 1
ATOM 642 O O . GLY A 1 82 ? 14.205 -20.386 -18.063 1.00 55.41 82 GLY A O 1
ATOM 643 N N . ALA A 1 83 ? 12.596 -20.713 -19.587 1.00 53.12 83 ALA A N 1
ATOM 644 C CA . ALA A 1 83 ? 11.541 -21.076 -18.638 1.00 53.12 83 ALA A CA 1
ATOM 645 C C . ALA A 1 83 ? 11.693 -22.521 -18.116 1.00 53.12 83 ALA A C 1
ATOM 647 O O . ALA A 1 83 ? 10.871 -23.387 -18.418 1.00 53.12 83 ALA A O 1
ATOM 648 N N . ASP A 1 84 ? 12.754 -22.789 -17.346 1.00 54.56 84 ASP A N 1
ATOM 649 C CA . ASP A 1 84 ? 13.054 -24.114 -16.779 1.00 54.56 84 ASP A CA 1
ATOM 650 C C . ASP A 1 84 ? 12.342 -24.411 -15.449 1.00 54.56 84 ASP A C 1
ATOM 652 O O . ASP A 1 84 ? 12.225 -25.576 -15.055 1.00 54.56 84 ASP A O 1
ATOM 656 N N . LYS A 1 85 ? 11.832 -23.381 -14.761 1.00 53.38 85 LYS A N 1
ATOM 657 C CA . LYS A 1 85 ? 11.161 -23.495 -13.459 1.00 53.38 85 LYS A CA 1
ATOM 658 C C . LYS A 1 85 ? 9.757 -22.908 -13.517 1.00 53.38 85 LYS A C 1
ATOM 660 O O . LYS A 1 85 ? 9.564 -21.814 -14.030 1.00 53.38 85 LYS A O 1
ATOM 665 N N . ILE A 1 86 ? 8.797 -23.626 -12.940 1.00 50.16 86 ILE A N 1
ATOM 666 C CA . ILE A 1 86 ? 7.464 -23.090 -12.659 1.00 50.16 86 ILE A CA 1
ATOM 667 C C . ILE A 1 86 ? 7.631 -22.106 -11.501 1.00 50.16 86 ILE A C 1
ATOM 669 O O . ILE A 1 86 ? 7.950 -22.524 -10.386 1.00 50.16 86 ILE A O 1
ATOM 673 N N . TYR A 1 87 ? 7.445 -20.813 -11.754 1.00 50.34 87 TYR A N 1
ATOM 674 C CA . TYR A 1 87 ? 7.320 -19.844 -10.670 1.00 50.34 87 TYR A CA 1
ATOM 675 C C . TYR A 1 87 ? 5.908 -19.946 -10.097 1.00 50.34 87 TYR A C 1
ATOM 677 O O . TYR A 1 87 ? 4.955 -19.428 -10.672 1.00 50.34 87 TYR A O 1
ATOM 685 N N . LYS A 1 88 ? 5.785 -20.643 -8.964 1.00 43.22 88 LYS A N 1
ATOM 686 C CA . LYS A 1 88 ? 4.652 -20.484 -8.052 1.00 43.22 88 LYS A CA 1
ATOM 687 C C . LYS A 1 88 ? 4.982 -19.352 -7.089 1.00 43.22 88 LYS A C 1
ATOM 689 O O . LYS A 1 88 ? 6.093 -19.301 -6.560 1.00 43.22 88 LYS A O 1
ATOM 694 N N . TRP A 1 89 ? 4.035 -18.448 -6.869 1.00 42.47 89 TRP A N 1
ATOM 695 C CA . TRP A 1 89 ? 4.163 -17.414 -5.847 1.00 42.47 89 TRP A CA 1
ATOM 696 C C . TRP A 1 89 ? 4.159 -18.072 -4.459 1.00 42.47 89 TRP A C 1
ATOM 698 O O . TRP A 1 89 ? 3.109 -18.414 -3.917 1.00 42.47 89 TRP A O 1
ATOM 708 N N . GLU A 1 90 ? 5.344 -18.289 -3.889 1.00 41.88 90 GLU A N 1
ATOM 709 C CA . GLU A 1 90 ? 5.512 -18.874 -2.560 1.00 41.88 90 GLU A CA 1
ATOM 710 C C . GLU A 1 90 ? 5.891 -17.778 -1.557 1.00 41.88 90 GLU A C 1
ATOM 712 O O . GLU A 1 90 ? 6.878 -17.061 -1.713 1.00 41.88 90 GLU A O 1
ATOM 717 N N . SER A 1 91 ? 5.062 -17.621 -0.523 1.00 45.97 91 SER A N 1
ATOM 718 C CA . SER A 1 91 ? 5.155 -16.578 0.510 1.00 45.97 91 SER A CA 1
ATOM 719 C C . SER A 1 91 ? 6.264 -16.854 1.545 1.00 45.97 91 SER A C 1
ATOM 721 O O . SER A 1 91 ? 6.006 -16.852 2.748 1.00 45.97 91 SER A O 1
ATOM 723 N N . GLN A 1 92 ? 7.494 -17.128 1.106 1.00 38.00 92 GLN A N 1
ATOM 724 C CA . GLN A 1 92 ? 8.655 -17.355 1.980 1.00 38.00 92 GLN A CA 1
ATOM 725 C C . GLN A 1 92 ? 9.688 -16.219 1.808 1.00 38.00 92 GLN A C 1
ATOM 727 O O . GLN A 1 92 ? 9.954 -15.803 0.679 1.00 38.00 92 GLN A O 1
ATOM 732 N N . PRO A 1 93 ? 10.281 -15.688 2.898 1.00 37.28 93 PRO A N 1
ATOM 733 C CA . PRO A 1 93 ? 11.325 -14.670 2.805 1.00 37.28 93 PRO A CA 1
ATOM 734 C C . PRO A 1 93 ? 12.588 -15.248 2.142 1.00 37.28 93 PRO A C 1
ATOM 736 O O . PRO A 1 93 ? 12.884 -16.430 2.323 1.00 37.28 93 PRO A O 1
ATOM 739 N N . PRO A 1 94 ? 13.372 -14.438 1.407 1.00 39.38 94 PRO A N 1
ATOM 740 C CA . PRO A 1 94 ? 14.605 -14.910 0.794 1.00 39.38 94 PRO A CA 1
ATOM 741 C C . PRO A 1 94 ? 15.619 -15.268 1.887 1.00 39.38 94 PRO A C 1
ATOM 743 O O . PRO A 1 94 ? 16.212 -14.395 2.521 1.00 39.38 94 PRO A O 1
ATOM 746 N N . THR A 1 95 ? 15.841 -16.562 2.115 1.00 41.88 95 THR A N 1
ATOM 747 C CA . THR A 1 95 ? 16.994 -17.029 2.884 1.00 41.88 95 THR A CA 1
ATOM 748 C C . THR A 1 95 ? 18.242 -16.806 2.038 1.00 41.88 95 THR A C 1
ATOM 750 O O . THR A 1 95 ? 18.433 -17.443 1.000 1.00 41.88 95 THR A O 1
ATOM 753 N N . ASN A 1 96 ? 19.080 -15.869 2.475 1.00 47.38 96 ASN A N 1
ATOM 754 C CA . ASN A 1 96 ? 20.437 -15.673 1.984 1.00 47.38 96 ASN A CA 1
ATOM 755 C C . ASN A 1 96 ? 21.254 -16.961 2.183 1.00 47.38 96 ASN A C 1
ATOM 757 O O . ASN A 1 96 ? 21.856 -17.152 3.235 1.00 47.38 96 ASN A O 1
ATOM 761 N N . ASN A 1 97 ? 21.315 -17.808 1.157 1.00 43.41 97 ASN A N 1
ATOM 762 C CA . ASN A 1 97 ? 22.311 -18.870 1.064 1.00 43.41 97 ASN A CA 1
ATOM 763 C C . ASN A 1 97 ? 23.452 -18.408 0.163 1.00 43.41 97 ASN A C 1
ATOM 765 O O . ASN A 1 97 ? 23.646 -18.887 -0.953 1.00 43.41 97 ASN A O 1
ATOM 769 N N . ARG A 1 98 ? 24.226 -17.452 0.676 1.00 49.09 98 ARG A N 1
ATOM 770 C CA . ARG A 1 98 ? 25.590 -17.203 0.228 1.00 49.09 98 ARG A CA 1
ATOM 771 C C . ARG A 1 98 ? 26.536 -18.078 1.046 1.00 49.09 98 ARG A C 1
ATOM 773 O O . ARG A 1 98 ? 27.275 -17.571 1.876 1.00 49.09 98 ARG A O 1
ATOM 780 N N . THR A 1 99 ? 26.515 -19.383 0.799 1.00 47.47 99 THR A N 1
ATOM 781 C CA . THR A 1 99 ? 27.620 -20.286 1.143 1.00 47.47 99 THR A CA 1
ATOM 782 C C . THR A 1 99 ? 27.688 -21.430 0.137 1.00 47.47 99 THR A C 1
ATOM 784 O O . THR A 1 99 ? 26.693 -22.084 -0.161 1.00 47.47 99 THR A O 1
ATOM 787 N N . ASN A 1 100 ? 28.916 -21.653 -0.336 1.00 43.53 100 ASN A N 1
ATOM 788 C CA . ASN A 1 100 ? 29.420 -22.777 -1.128 1.00 43.53 100 ASN A CA 1
ATOM 789 C C . ASN A 1 100 ? 29.382 -22.623 -2.652 1.00 43.53 100 ASN A C 1
ATOM 791 O O . ASN A 1 100 ? 28.635 -23.293 -3.365 1.00 43.53 100 ASN A O 1
ATOM 795 N N . LYS A 1 101 ? 30.348 -21.847 -3.154 1.00 39.84 101 LYS A N 1
ATOM 796 C CA . LYS A 1 101 ? 31.127 -22.295 -4.308 1.00 39.84 101 LYS A CA 1
ATOM 797 C C . LYS A 1 101 ? 32.592 -21.879 -4.134 1.00 39.84 101 LYS A C 1
ATOM 799 O O . LYS A 1 101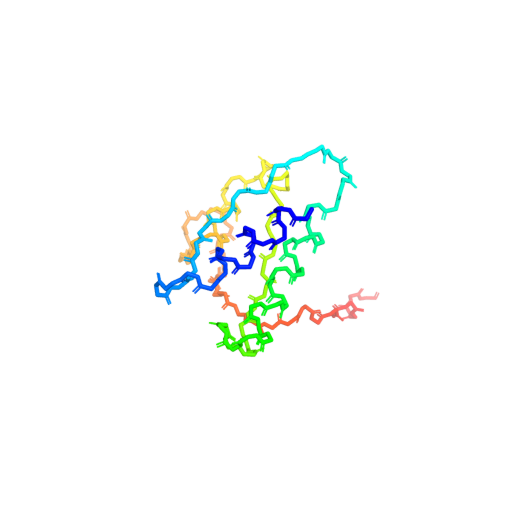 ? 32.889 -20.697 -4.263 1.00 39.84 101 LYS A O 1
ATOM 804 N N . THR A 1 102 ? 33.411 -22.902 -3.859 1.00 35.81 102 THR A N 1
ATOM 805 C CA . THR A 1 102 ? 34.892 -22.976 -3.846 1.00 35.81 102 THR A CA 1
ATOM 806 C C . THR A 1 102 ? 35.653 -22.076 -2.887 1.00 35.81 102 THR A C 1
ATOM 808 O O . THR A 1 102 ? 35.590 -20.843 -3.047 1.00 35.81 102 THR A O 1
#

Radius of gyration: 17.95 Å; Cα contacts (8 Å, |Δi|>4): 49; chains: 1; bounding box: 51×40×36 Å

Secondary structure (DSSP, 8-state):
-HHHHHHHHHHH-TTT---------TTS-HHHHHHHHHHHHHHTTSS-TT-------GGGGTT-HHHHHHHHS---TTSSTT--S-----------------

InterPro domains:
  IPR002078 RNA polymerase sigma factor 54 interaction domain [PF00158] (16-85)
  IPR002078 RNA polymerase sigma factor 54 interaction domain [PS50045] (1-102)
  IPR027417 P-loop containing nucleoside triphosphate hydrolase [G3DSA:3.40.50.300] (3-92)
  IPR027417 P-loop containing nucleoside triphosphate hydrolase [SSF52540] (16-84)

Sequence (102 aa):
MLNIERAKAAIMYPPDGLNCLIIGESGVGKTLFAKVMYEYAKFTGRHDKKSPFTTFNCADLYTNPQLLLSHLFEHVKGAFTGADKIYKWESQPPTNNRTNKT

pLDDT: mean 73.25, std 18.79, range [35.81, 93.69]

Solvent-accessible surface area (backbone atoms only — not comparable to full-atom values):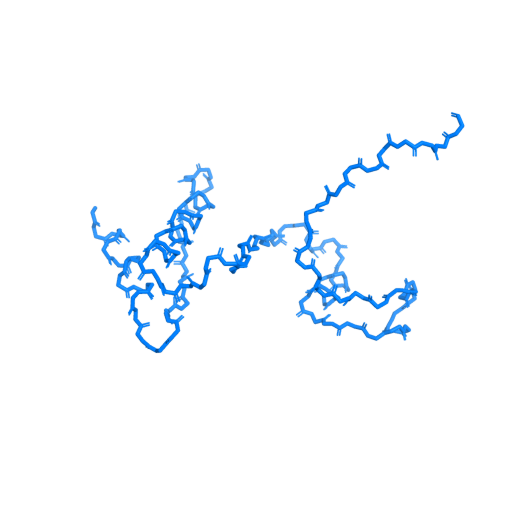 6918 Å² total; per-residue (Å²): 114,71,68,57,55,53,51,50,50,30,57,68,34,80,95,84,34,53,95,78,88,88,85,79,69,89,88,76,46,66,68,58,52,54,51,51,54,49,53,50,32,38,72,72,64,74,38,63,87,81,61,83,88,85,85,83,65,72,77,76,34,72,85,39,63,69,59,45,48,45,71,78,34,80,43,62,64,64,80,47,100,83,36,83,61,66,53,69,95,67,97,65,81,87,76,84,77,89,74,88,81,134

Mean predicted aligned error: 12.92 Å